Protein AF-A0A815M324-F1 (afdb_monomer)

Structure (mmCIF, N/CA/C/O backbone):
data_AF-A0A815M324-F1
#
_entry.id   AF-A0A815M324-F1
#
loop_
_atom_site.group_PDB
_atom_site.id
_atom_site.type_symbol
_atom_site.label_atom_id
_atom_site.label_alt_id
_atom_site.label_comp_id
_atom_site.label_asym_id
_atom_site.label_entity_id
_atom_site.label_seq_id
_atom_site.pdbx_PDB_ins_code
_atom_site.Cartn_x
_atom_site.Cartn_y
_atom_site.Cartn_z
_atom_site.occupancy
_atom_site.B_iso_or_equiv
_atom_site.auth_seq_id
_atom_site.auth_comp_id
_atom_site.auth_asym_id
_atom_site.auth_atom_id
_atom_site.pdbx_PDB_model_num
ATOM 1 N N . MET A 1 1 ? -18.596 26.157 6.451 1.00 39.41 1 MET A N 1
ATOM 2 C CA . MET A 1 1 ? -17.638 25.104 6.849 1.00 39.41 1 MET A CA 1
ATOM 3 C C . MET A 1 1 ? -16.422 25.265 5.955 1.00 39.41 1 MET A C 1
ATOM 5 O O . MET A 1 1 ? -16.567 25.169 4.745 1.00 39.41 1 MET A O 1
ATOM 9 N N . GLY A 1 2 ? -15.300 25.712 6.522 1.00 35.59 2 GLY A N 1
ATOM 10 C CA . GLY A 1 2 ? -14.127 26.155 5.767 1.00 35.59 2 GLY A CA 1
ATOM 11 C C . GLY A 1 2 ? -13.387 24.979 5.144 1.00 35.59 2 GLY A C 1
ATOM 12 O O . GLY A 1 2 ? -12.750 24.208 5.855 1.00 35.59 2 GLY A O 1
ATOM 13 N N . GLY A 1 3 ? -13.485 24.845 3.823 1.00 50.69 3 GLY A N 1
ATOM 14 C CA . GLY A 1 3 ? -12.649 23.940 3.047 1.00 50.69 3 GLY A CA 1
ATOM 15 C C . GLY A 1 3 ? -11.240 24.505 2.974 1.00 50.69 3 GLY A C 1
ATOM 16 O O . GLY A 1 3 ? -10.938 25.297 2.087 1.00 50.69 3 GLY A O 1
ATOM 17 N N . SER A 1 4 ? -10.380 24.116 3.915 1.00 57.41 4 SER A N 1
ATOM 18 C CA . SER A 1 4 ? -8.945 24.169 3.655 1.00 57.41 4 SER A CA 1
ATOM 19 C C . SER A 1 4 ? -8.702 23.250 2.462 1.00 57.41 4 SER A C 1
ATOM 21 O O . SER A 1 4 ? -9.071 22.075 2.511 1.00 57.41 4 SER A O 1
ATOM 23 N N . SER A 1 5 ? -8.189 23.799 1.364 1.00 61.72 5 SER A N 1
ATOM 24 C CA . SER A 1 5 ? -7.838 23.064 0.152 1.00 61.72 5 SER A CA 1
ATOM 25 C C . SER A 1 5 ? -6.689 22.113 0.472 1.00 61.72 5 SER A C 1
ATOM 27 O O . SER A 1 5 ? -5.520 22.420 0.249 1.00 61.72 5 SER A O 1
ATOM 29 N N . ALA A 1 6 ? -7.035 20.979 1.071 1.00 65.06 6 ALA A N 1
ATOM 30 C CA . ALA A 1 6 ? -6.127 19.901 1.373 1.00 65.06 6 ALA A CA 1
ATOM 31 C C . ALA A 1 6 ? -5.684 19.279 0.039 1.00 65.06 6 ALA A C 1
ATOM 33 O O . ALA A 1 6 ? -6.397 18.468 -0.551 1.00 65.06 6 ALA A O 1
ATOM 34 N N . GLN A 1 7 ? -4.545 19.733 -0.485 1.00 76.94 7 GLN A N 1
ATOM 35 C CA . GLN A 1 7 ? -3.952 19.209 -1.709 1.00 76.94 7 GLN A CA 1
ATOM 36 C C . GLN A 1 7 ? -3.114 17.984 -1.354 1.00 76.94 7 GLN A C 1
ATOM 38 O O . GLN A 1 7 ? -1.982 18.103 -0.882 1.00 76.94 7 GLN A O 1
ATOM 43 N N . TRP A 1 8 ? -3.690 16.798 -1.545 1.00 84.25 8 TRP A N 1
ATOM 44 C CA . TRP A 1 8 ? -2.900 15.575 -1.576 1.00 84.25 8 TRP A CA 1
ATOM 45 C C . TRP A 1 8 ? -2.292 15.432 -2.971 1.00 84.25 8 TRP A C 1
ATOM 47 O O . TRP A 1 8 ? -2.909 15.791 -3.975 1.00 84.25 8 TRP A O 1
ATOM 57 N N . LEU A 1 9 ? -1.066 14.930 -3.026 1.00 85.81 9 LEU A N 1
ATOM 58 C CA . LEU A 1 9 ? -0.363 14.626 -4.262 1.00 85.81 9 LEU A CA 1
ATOM 59 C C . LEU A 1 9 ? 0.141 13.192 -4.161 1.00 85.81 9 LEU A C 1
ATOM 61 O O . LEU A 1 9 ? 0.858 12.855 -3.227 1.00 85.81 9 LEU A O 1
ATOM 65 N N . LEU A 1 10 ? -0.219 12.357 -5.129 1.00 83.75 10 LEU A N 1
ATOM 66 C CA . LEU A 1 10 ? 0.425 11.066 -5.349 1.00 83.75 10 LEU A CA 1
ATOM 67 C C . LEU A 1 10 ? 1.270 11.194 -6.612 1.00 83.75 10 LEU A C 1
ATOM 69 O O . LEU A 1 10 ? 0.775 11.617 -7.655 1.00 83.75 10 LEU A O 1
ATOM 73 N N . ALA A 1 11 ? 2.547 10.848 -6.503 1.00 83.75 11 ALA A N 1
ATOM 74 C CA . ALA A 1 11 ? 3.465 10.778 -7.628 1.00 83.75 11 ALA A CA 1
ATOM 75 C C . ALA A 1 11 ? 4.008 9.352 -7.731 1.00 83.75 11 ALA A C 1
ATOM 77 O O . ALA A 1 11 ? 4.171 8.671 -6.718 1.00 83.75 11 ALA A O 1
ATOM 78 N N . MET A 1 12 ? 4.290 8.907 -8.952 1.00 84.69 12 MET A N 1
ATOM 79 C CA . MET A 1 12 ? 5.003 7.659 -9.199 1.00 84.69 12 MET A CA 1
ATOM 80 C C . MET A 1 12 ? 6.053 7.863 -10.282 1.00 84.69 12 MET A C 1
ATOM 82 O O . MET A 1 12 ? 5.843 8.625 -11.224 1.00 84.69 12 MET A O 1
ATOM 86 N N . TYR A 1 13 ? 7.170 7.156 -10.147 1.00 83.88 13 TYR A N 1
ATOM 87 C CA . TYR A 1 13 ? 8.164 7.027 -11.202 1.00 83.88 13 TYR A CA 1
ATOM 88 C C . TYR A 1 13 ? 8.077 5.606 -11.729 1.00 83.88 13 TYR A C 1
ATOM 90 O O . TYR A 1 13 ? 8.258 4.656 -10.970 1.00 83.88 13 TYR A O 1
ATOM 98 N N . VAL A 1 14 ? 7.777 5.477 -13.017 1.00 83.62 14 VAL A N 1
ATOM 99 C CA . VAL A 1 14 ? 7.664 4.183 -13.687 1.00 83.62 14 VAL A CA 1
ATOM 100 C C . VAL A 1 14 ? 8.854 4.028 -14.616 1.00 83.62 14 VAL A C 1
ATOM 102 O O . VAL A 1 14 ? 9.131 4.908 -15.432 1.00 83.62 14 VAL A O 1
ATOM 105 N N . ASN A 1 15 ? 9.561 2.910 -14.488 1.00 85.06 15 ASN A N 1
ATOM 106 C CA . ASN A 1 15 ? 10.555 2.517 -15.470 1.00 85.06 15 ASN A CA 1
ATOM 107 C C . ASN A 1 15 ? 9.850 1.792 -16.620 1.00 85.06 15 ASN A C 1
ATOM 109 O O . ASN A 1 15 ? 9.267 0.734 -16.410 1.00 85.06 15 ASN A O 1
ATOM 113 N N . LEU A 1 16 ? 9.908 2.365 -17.822 1.00 88.94 16 LEU A N 1
ATOM 114 C CA . LEU A 1 16 ? 9.314 1.779 -19.028 1.00 88.94 16 LEU A CA 1
ATOM 115 C C . LEU A 1 16 ? 10.291 0.876 -19.796 1.00 88.94 16 LEU A C 1
ATOM 117 O O . LEU A 1 16 ? 9.955 0.390 -20.875 1.00 88.94 16 LEU A O 1
ATOM 121 N N . ALA A 1 17 ? 11.507 0.674 -19.279 1.00 91.75 17 ALA A N 1
ATOM 122 C CA . ALA A 1 17 ? 12.438 -0.280 -19.859 1.00 91.75 17 ALA A CA 1
ATOM 123 C C . ALA A 1 17 ? 11.864 -1.706 -19.755 1.00 91.75 17 ALA A C 1
ATOM 125 O O . ALA A 1 17 ? 11.346 -2.068 -18.694 1.00 91.75 17 ALA A O 1
ATOM 126 N N . PRO A 1 18 ? 11.979 -2.523 -20.817 1.00 91.38 18 PRO A N 1
ATOM 127 C CA . PRO A 1 18 ? 11.589 -3.924 -20.762 1.00 91.38 18 PRO A CA 1
ATOM 128 C C . PRO A 1 18 ? 12.327 -4.674 -19.651 1.00 91.38 18 PRO A C 1
ATOM 130 O O . PRO A 1 18 ? 13.516 -4.436 -19.411 1.00 91.38 18 PRO A O 1
ATOM 133 N N . ARG A 1 19 ? 11.629 -5.597 -18.989 1.00 87.31 19 ARG A N 1
ATOM 134 C CA . ARG A 1 19 ? 12.219 -6.467 -17.972 1.00 87.31 19 ARG A CA 1
ATOM 135 C C . ARG A 1 19 ? 13.202 -7.441 -18.623 1.00 87.31 19 ARG A C 1
ATOM 137 O O . ARG A 1 19 ? 13.029 -7.861 -19.767 1.00 87.31 19 ARG A O 1
ATOM 144 N N . ALA A 1 20 ? 14.243 -7.809 -17.882 1.00 89.06 20 ALA A N 1
ATOM 145 C CA . ALA A 1 20 ? 15.311 -8.671 -18.389 1.00 89.06 20 ALA A CA 1
ATOM 146 C C . ALA A 1 20 ? 14.893 -10.145 -18.553 1.00 89.06 20 ALA A C 1
ATOM 148 O O . ALA A 1 20 ? 15.548 -10.889 -19.277 1.00 89.06 20 ALA A O 1
ATOM 149 N N . ASP A 1 21 ? 13.838 -10.573 -17.864 1.00 88.94 21 ASP A N 1
ATOM 150 C CA . ASP A 1 21 ? 13.350 -11.950 -17.827 1.00 88.94 21 ASP A CA 1
ATOM 151 C C . ASP A 1 21 ? 12.380 -12.278 -18.973 1.00 88.94 21 ASP A C 1
ATOM 153 O O . ASP A 1 21 ? 12.465 -13.365 -19.543 1.00 88.94 21 ASP A O 1
ATOM 157 N N . ASN A 1 22 ? 11.488 -11.352 -19.343 1.00 88.81 22 ASN A N 1
ATOM 158 C CA . ASN A 1 22 ? 10.435 -11.599 -20.334 1.00 88.81 22 ASN A CA 1
ATOM 159 C C . ASN A 1 22 ? 10.379 -10.585 -21.497 1.00 88.81 22 ASN A C 1
ATOM 161 O O . ASN A 1 22 ? 9.593 -10.780 -22.424 1.00 88.81 22 ASN A O 1
ATOM 165 N N . ASN A 1 23 ? 11.225 -9.545 -21.499 1.00 90.06 23 ASN A N 1
ATOM 166 C CA . ASN A 1 23 ? 11.231 -8.448 -22.483 1.00 90.06 23 ASN A CA 1
ATOM 167 C C . ASN A 1 23 ? 9.895 -7.686 -22.615 1.00 90.06 23 ASN A C 1
ATOM 169 O O . ASN A 1 23 ? 9.666 -7.007 -23.619 1.00 90.06 23 ASN A O 1
ATOM 173 N N . LEU A 1 24 ? 9.021 -7.765 -21.613 1.00 90.12 24 LEU A N 1
ATOM 174 C CA . LEU A 1 24 ? 7.784 -6.992 -21.533 1.00 90.12 24 LEU A CA 1
ATOM 175 C C . LEU A 1 24 ? 7.968 -5.795 -20.595 1.00 90.12 24 LEU A C 1
ATOM 177 O O . LEU A 1 24 ? 8.900 -5.742 -19.794 1.00 90.12 24 LEU A O 1
ATOM 181 N N . VAL A 1 25 ? 7.089 -4.801 -20.719 1.00 89.88 25 VAL A N 1
ATOM 182 C CA . VAL A 1 25 ? 7.014 -3.686 -19.763 1.00 89.88 25 VAL A CA 1
ATOM 183 C C . VAL A 1 25 ? 6.350 -4.188 -18.480 1.00 89.88 25 VAL A C 1
ATOM 185 O O . VAL A 1 25 ? 5.420 -4.985 -18.553 1.00 89.88 25 VAL A O 1
ATOM 188 N N . ASN A 1 26 ? 6.810 -3.704 -17.325 1.00 89.81 26 ASN A N 1
ATOM 189 C CA . ASN A 1 26 ? 6.212 -4.047 -16.036 1.00 89.81 26 ASN A CA 1
ATOM 190 C C . ASN A 1 26 ? 4.787 -3.496 -15.916 1.00 89.81 26 ASN A C 1
ATOM 192 O O . ASN A 1 26 ? 4.529 -2.326 -16.218 1.00 89.81 26 ASN A O 1
ATOM 196 N N . HIS A 1 27 ? 3.886 -4.311 -15.401 1.00 89.38 27 HIS A N 1
ATOM 197 C CA . HIS A 1 27 ? 2.546 -3.928 -15.014 1.00 89.38 27 HIS A CA 1
ATOM 198 C C . HIS A 1 27 ? 2.574 -3.327 -13.608 1.00 89.38 27 HIS A C 1
ATOM 200 O O . HIS A 1 27 ? 3.523 -3.474 -12.836 1.00 89.38 27 HIS A O 1
ATOM 206 N N . SER A 1 28 ? 1.552 -2.528 -13.313 1.00 89.94 28 SER A N 1
ATOM 207 C CA . SER A 1 28 ? 1.379 -1.963 -11.978 1.00 89.94 28 SER A CA 1
ATOM 208 C C . SER A 1 28 ? 0.628 -2.953 -11.094 1.00 89.94 28 SER A C 1
ATOM 210 O O . SER A 1 28 ? -0.299 -3.606 -11.580 1.00 89.94 28 SER A O 1
ATOM 212 N N . PRO A 1 29 ? 0.942 -3.003 -9.793 1.00 91.75 29 PRO A N 1
ATOM 213 C CA . PRO A 1 29 ? 0.225 -3.864 -8.878 1.00 91.75 29 PRO A CA 1
ATOM 214 C C . PRO A 1 29 ? -1.211 -3.375 -8.681 1.00 91.75 29 PRO A C 1
ATOM 216 O O . PRO A 1 29 ? -1.506 -2.177 -8.737 1.00 91.75 29 PRO A O 1
ATOM 219 N N . THR A 1 30 ? -2.108 -4.308 -8.392 1.00 93.19 30 THR A N 1
ATOM 220 C CA . THR A 1 30 ? -3.522 -4.046 -8.115 1.00 93.19 30 THR A CA 1
ATOM 221 C C . THR A 1 30 ? -3.845 -4.351 -6.657 1.00 93.19 30 THR A C 1
ATOM 223 O O . THR A 1 30 ? -3.224 -5.208 -6.033 1.00 93.19 30 THR A O 1
ATOM 226 N N . SER A 1 31 ? -4.817 -3.639 -6.085 1.00 92.12 31 SER A N 1
ATOM 227 C CA . SER A 1 31 ? -5.336 -3.914 -4.743 1.00 92.12 31 SER A CA 1
ATOM 228 C C . SER A 1 31 ? -6.841 -3.686 -4.696 1.00 92.12 31 SER A C 1
ATOM 230 O O . SER A 1 31 ? -7.365 -2.819 -5.396 1.00 92.12 31 SER A O 1
ATOM 232 N N . SER A 1 32 ? -7.540 -4.463 -3.868 1.00 90.62 32 SER A N 1
ATOM 233 C CA . SER A 1 32 ? -8.998 -4.403 -3.746 1.00 90.62 32 SER A CA 1
ATOM 234 C C . SER A 1 32 ? -9.440 -4.408 -2.283 1.00 90.62 32 SER A C 1
ATOM 236 O O . SER A 1 32 ? -9.396 -5.435 -1.618 1.00 90.62 32 SER A O 1
ATOM 238 N N . LEU A 1 33 ? -9.920 -3.282 -1.764 1.00 90.06 33 LEU A N 1
ATOM 239 C CA . LEU A 1 33 ? -10.430 -3.196 -0.394 1.00 90.06 33 LEU A CA 1
ATOM 240 C C . LEU A 1 33 ? -11.789 -2.495 -0.379 1.00 90.06 33 LEU A C 1
ATOM 242 O O . LEU A 1 33 ? -12.049 -1.607 -1.192 1.00 90.06 33 LEU A O 1
ATOM 246 N N . SER A 1 34 ? -12.651 -2.873 0.564 1.00 88.81 34 SER A N 1
ATOM 247 C CA . SER A 1 34 ? -13.887 -2.140 0.842 1.00 88.81 34 SER A CA 1
ATOM 248 C C . SER A 1 34 ? -13.582 -0.693 1.232 1.00 88.81 34 SER A C 1
ATOM 250 O O . SER A 1 34 ? -12.729 -0.443 2.080 1.00 88.81 34 SER A O 1
ATOM 252 N N . LEU A 1 35 ? -14.328 0.259 0.661 1.00 83.62 35 LEU A N 1
ATOM 253 C CA . LEU A 1 35 ? -14.183 1.692 0.961 1.00 83.62 35 LEU A CA 1
ATOM 254 C C . LEU A 1 35 ? -14.496 2.034 2.424 1.00 83.62 35 LEU A C 1
ATOM 256 O O . LEU A 1 35 ? -13.979 3.010 2.959 1.00 83.62 35 LEU A O 1
ATOM 260 N N . VAL A 1 36 ? -15.368 1.246 3.056 1.00 88.06 36 VAL A N 1
ATOM 261 C CA . VAL A 1 36 ? -15.788 1.415 4.447 1.00 88.06 36 VAL A CA 1
ATOM 262 C C . VAL A 1 36 ? -15.667 0.075 5.155 1.00 88.06 36 VAL A C 1
ATOM 264 O O . VAL A 1 36 ? -16.140 -0.945 4.651 1.00 88.06 36 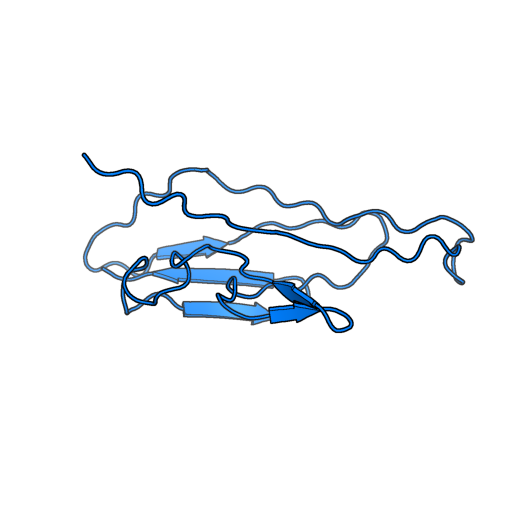VAL A O 1
ATOM 267 N N . ILE A 1 37 ? -15.042 0.089 6.330 1.00 87.69 37 ILE A N 1
ATOM 268 C CA . ILE A 1 37 ? -14.862 -1.082 7.186 1.00 87.69 37 ILE A CA 1
ATOM 269 C C . ILE A 1 37 ? -15.396 -0.735 8.571 1.00 87.69 37 ILE A C 1
ATOM 271 O O . ILE A 1 37 ? -14.985 0.256 9.173 1.00 87.69 37 ILE A O 1
ATOM 275 N N . TYR A 1 38 ? -16.319 -1.552 9.071 1.00 89.38 38 TYR A N 1
ATOM 276 C CA . TYR A 1 38 ? -16.873 -1.406 10.412 1.00 89.38 38 TYR A CA 1
ATOM 277 C C . TYR A 1 38 ? -16.028 -2.207 11.398 1.00 89.38 38 TYR A C 1
ATOM 279 O O . TYR A 1 38 ? -15.867 -3.416 11.237 1.00 89.38 38 TYR A O 1
ATOM 287 N N . VAL A 1 39 ? -15.501 -1.531 12.417 1.00 89.81 39 VAL A N 1
ATOM 288 C CA . VAL A 1 39 ? -14.680 -2.147 13.463 1.00 89.81 39 VAL A CA 1
ATOM 289 C C . VAL A 1 39 ? -15.512 -2.250 14.747 1.00 89.81 39 VAL A C 1
ATOM 291 O O . VAL A 1 39 ? -15.944 -1.216 15.261 1.00 89.81 39 VAL A O 1
ATOM 294 N N . PRO A 1 40 ? -15.789 -3.460 15.262 1.00 90.38 40 PRO A N 1
ATOM 295 C CA . PRO A 1 40 ? -16.434 -3.632 16.560 1.00 90.38 40 PRO A CA 1
ATOM 296 C C . PRO A 1 40 ? -15.550 -3.140 17.718 1.00 90.38 40 PRO A C 1
ATOM 298 O O . PRO A 1 40 ? -14.330 -3.292 17.701 1.00 90.38 40 PRO A O 1
ATOM 301 N N . ILE A 1 41 ? -16.186 -2.570 18.745 1.00 89.44 41 ILE A N 1
ATOM 302 C CA . ILE A 1 41 ? -15.514 -2.105 19.970 1.00 89.44 41 ILE A CA 1
ATOM 303 C C . ILE A 1 41 ? -15.003 -3.305 20.777 1.00 89.44 41 ILE A C 1
ATOM 305 O O . ILE A 1 41 ? -15.687 -4.326 20.856 1.00 89.44 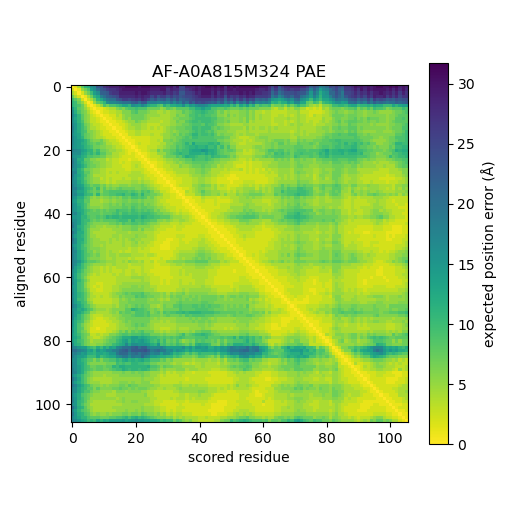41 ILE A O 1
ATOM 309 N N . ALA A 1 42 ? -13.825 -3.163 21.394 1.00 86.56 42 ALA A N 1
ATOM 310 C CA . ALA A 1 42 ? -13.162 -4.166 22.229 1.00 86.56 42 ALA A CA 1
ATOM 311 C C . ALA A 1 42 ? -12.822 -5.489 21.513 1.00 86.56 42 ALA A C 1
ATOM 313 O O . ALA A 1 42 ? -12.628 -6.521 22.159 1.00 86.56 42 ALA A O 1
ATOM 314 N N . VAL A 1 43 ? -12.734 -5.470 20.179 1.00 90.44 43 VAL A N 1
ATOM 315 C CA . VAL A 1 43 ? -12.374 -6.630 19.358 1.00 90.44 43 VAL A CA 1
ATOM 316 C C . VAL A 1 43 ? -11.242 -6.261 18.408 1.00 90.44 43 VAL A C 1
ATOM 318 O O . VAL A 1 43 ? -11.350 -5.326 17.614 1.00 90.44 43 VAL A O 1
ATOM 321 N N . ASN A 1 44 ? -10.175 -7.061 18.437 1.00 90.94 44 ASN A N 1
ATOM 322 C CA . ASN A 1 44 ? -9.093 -6.954 17.467 1.00 90.94 44 ASN A CA 1
ATOM 323 C C . ASN A 1 44 ? -9.608 -7.353 16.084 1.00 90.94 44 ASN A C 1
ATOM 325 O O . ASN A 1 44 ? -9.880 -8.524 15.818 1.00 90.94 44 ASN A O 1
ATOM 329 N N . THR A 1 45 ? -9.719 -6.371 15.199 1.00 93.25 45 THR A N 1
ATOM 330 C CA . THR A 1 45 ? -10.172 -6.567 13.826 1.00 93.25 45 THR A CA 1
ATOM 331 C C . THR A 1 45 ? -8.965 -6.615 12.909 1.00 93.25 45 THR A C 1
ATOM 333 O O . THR A 1 45 ? -8.211 -5.648 12.815 1.00 93.25 45 THR A O 1
ATOM 336 N N . SER A 1 46 ? -8.786 -7.756 12.245 1.00 94.00 46 SER A N 1
ATOM 337 C CA . SER A 1 46 ? -7.761 -7.952 11.224 1.00 94.00 46 SER A CA 1
ATOM 338 C C . SER A 1 46 ? -8.349 -7.665 9.848 1.00 94.00 46 SER A C 1
ATOM 340 O O . SER A 1 46 ? -9.358 -8.252 9.457 1.00 94.00 46 SER A O 1
ATOM 342 N N . ILE A 1 47 ? -7.721 -6.750 9.121 1.00 93.12 47 ILE A N 1
ATOM 343 C CA . ILE A 1 47 ? -8.117 -6.307 7.791 1.00 93.12 47 ILE A CA 1
ATOM 344 C C . ILE A 1 47 ? -6.958 -6.632 6.857 1.00 93.12 47 ILE A C 1
ATOM 346 O O . ILE A 1 47 ? -5.927 -5.960 6.872 1.00 93.12 47 ILE A O 1
ATOM 350 N N . SER A 1 48 ? -7.124 -7.664 6.037 1.00 93.62 48 SER A N 1
ATOM 351 C CA . SER A 1 48 ? -6.161 -7.963 4.982 1.00 93.62 48 SER A CA 1
ATOM 352 C C . SER A 1 48 ? -6.410 -7.046 3.788 1.00 93.62 48 SER A C 1
ATOM 354 O O . SER A 1 48 ? -7.546 -6.903 3.337 1.00 93.62 48 SER A O 1
ATOM 356 N N . VAL A 1 49 ? -5.347 -6.422 3.289 1.00 93.38 49 VAL A N 1
ATOM 357 C CA . VAL A 1 49 ? -5.336 -5.674 2.034 1.00 93.38 49 VAL A CA 1
ATOM 358 C C . VAL A 1 49 ? -4.879 -6.644 0.950 1.00 93.38 49 VAL A C 1
ATOM 360 O O . VAL A 1 49 ? -3.680 -6.917 0.855 1.00 93.38 49 VAL A O 1
ATOM 363 N N . PRO A 1 50 ? -5.796 -7.208 0.147 1.00 93.69 50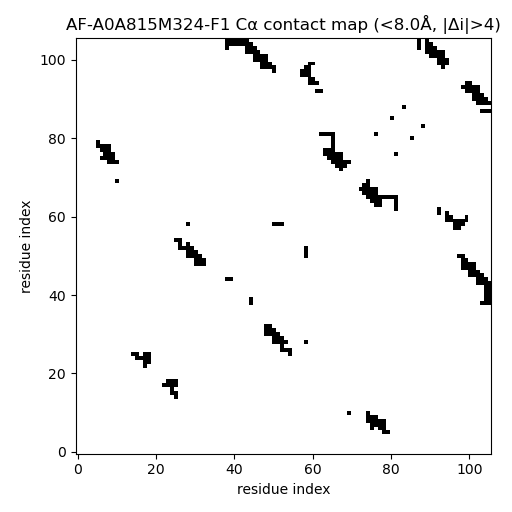 PRO A N 1
ATOM 364 C CA . PRO A 1 50 ? -5.397 -8.081 -0.938 1.00 93.69 50 PRO A CA 1
ATOM 365 C C . PRO A 1 50 ? -4.707 -7.242 -2.009 1.00 93.69 50 PRO A C 1
ATOM 367 O O . PRO A 1 50 ? -5.142 -6.135 -2.353 1.00 93.69 50 PRO A O 1
ATOM 370 N N . MET A 1 51 ? -3.607 -7.779 -2.514 1.00 93.88 51 MET A N 1
ATOM 371 C CA . MET A 1 51 ? -2.816 -7.173 -3.568 1.00 93.88 51 MET A CA 1
ATOM 372 C C . MET A 1 51 ? -2.406 -8.271 -4.543 1.00 93.88 51 MET A C 1
ATOM 374 O O . MET A 1 51 ? -2.200 -9.415 -4.136 1.00 93.88 51 MET A O 1
ATOM 378 N N . SER A 1 52 ? -2.304 -7.931 -5.819 1.00 93.88 52 SER A N 1
ATOM 379 C CA . SER A 1 52 ? -1.914 -8.863 -6.868 1.00 93.88 52 SER A CA 1
ATOM 380 C C . SER A 1 52 ? -1.057 -8.155 -7.903 1.00 93.88 52 SER A C 1
ATOM 382 O O . SER A 1 52 ? -1.255 -6.971 -8.179 1.00 93.88 52 SER A O 1
ATOM 384 N N . ASP A 1 53 ? -0.104 -8.893 -8.452 1.00 92.31 53 ASP A N 1
ATOM 385 C CA . ASP A 1 53 ? 0.800 -8.454 -9.498 1.00 92.31 53 ASP A CA 1
ATOM 386 C C . ASP A 1 53 ? 0.899 -9.558 -10.545 1.00 92.31 53 ASP A C 1
ATOM 388 O O . ASP A 1 53 ? 1.118 -10.722 -10.201 1.00 92.31 53 ASP A O 1
ATOM 392 N N . GLU A 1 54 ? 0.685 -9.207 -11.809 1.00 90.56 54 GLU A N 1
ATOM 393 C CA . GLU A 1 54 ? 0.686 -10.177 -12.911 1.00 90.56 54 GLU A CA 1
ATOM 394 C C . GLU A 1 54 ? 2.110 -10.553 -13.352 1.00 90.56 54 GLU A C 1
ATOM 396 O O . GLU A 1 54 ? 2.309 -11.574 -14.009 1.00 90.56 54 GLU 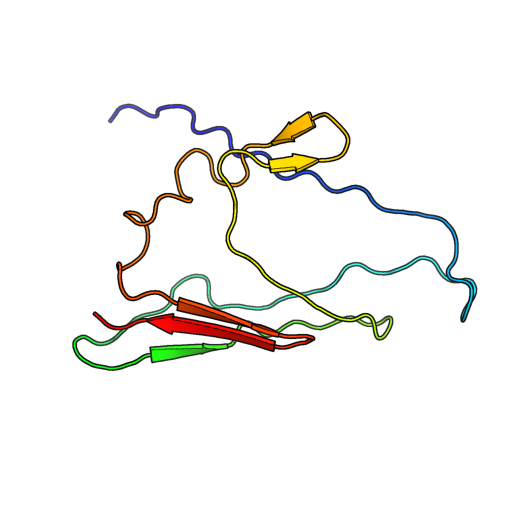A O 1
ATOM 401 N N . ASP A 1 55 ? 3.105 -9.764 -12.947 1.00 89.88 55 ASP A N 1
ATOM 402 C CA . ASP A 1 55 ? 4.516 -9.905 -13.295 1.00 89.88 55 ASP A CA 1
ATOM 403 C C . ASP A 1 55 ? 5.318 -10.751 -12.294 1.00 89.88 55 ASP A C 1
ATOM 405 O O . ASP A 1 55 ? 6.489 -11.066 -12.545 1.00 89.88 55 ASP A O 1
ATOM 409 N N . GLY A 1 56 ? 4.685 -11.152 -11.186 1.00 87.69 56 GLY A N 1
ATOM 410 C CA . GLY A 1 56 ? 5.303 -11.926 -10.111 1.00 87.69 56 GLY A CA 1
ATOM 411 C C . GLY A 1 56 ? 6.209 -11.095 -9.201 1.00 87.69 56 GLY A C 1
ATOM 412 O O . GLY A 1 56 ? 7.058 -11.664 -8.508 1.00 87.69 56 GLY A O 1
ATOM 413 N N . ASP A 1 57 ? 6.054 -9.771 -9.201 1.00 90.38 57 ASP A N 1
ATOM 414 C CA . ASP A 1 57 ? 6.846 -8.878 -8.367 1.00 90.38 57 ASP A CA 1
ATOM 415 C C . ASP A 1 57 ? 6.475 -8.992 -6.879 1.00 90.38 57 ASP A C 1
ATOM 417 O O . ASP A 1 57 ? 5.378 -9.396 -6.484 1.00 90.38 57 ASP A O 1
ATOM 421 N N . ILE A 1 58 ? 7.416 -8.599 -6.017 1.00 93.38 58 ILE A N 1
ATOM 422 C CA . ILE A 1 58 ? 7.185 -8.530 -4.574 1.00 93.38 58 ILE A CA 1
ATOM 423 C C . ILE A 1 58 ? 6.380 -7.275 -4.239 1.00 93.38 58 ILE A C 1
ATOM 425 O O . ILE A 1 58 ? 6.835 -6.145 -4.433 1.00 93.38 58 ILE A O 1
ATOM 429 N N . LEU A 1 59 ? 5.220 -7.477 -3.623 1.00 94.25 59 LEU A N 1
ATOM 430 C CA . LEU A 1 59 ? 4.327 -6.415 -3.181 1.00 94.25 59 LEU A CA 1
ATOM 431 C C . LEU A 1 59 ? 4.637 -5.976 -1.757 1.00 94.25 59 LEU A C 1
ATOM 433 O O . LEU A 1 59 ? 4.864 -6.792 -0.863 1.00 94.25 59 LEU A O 1
ATOM 437 N N . ARG A 1 60 ? 4.617 -4.660 -1.535 1.00 94.38 60 ARG A N 1
ATOM 438 C CA . ARG A 1 60 ? 4.859 -4.032 -0.232 1.00 94.38 60 ARG A CA 1
ATOM 439 C C . ARG A 1 60 ? 3.873 -2.902 0.002 1.00 94.38 60 ARG A C 1
ATOM 441 O O . ARG A 1 60 ? 3.488 -2.198 -0.926 1.00 94.38 60 ARG A O 1
ATOM 448 N N . CYS A 1 61 ? 3.548 -2.667 1.265 1.00 92.44 61 CYS A N 1
ATOM 449 C CA . CYS A 1 61 ? 2.710 -1.553 1.692 1.00 92.44 61 CYS A CA 1
ATOM 450 C C . CYS A 1 61 ? 3.376 -0.733 2.791 1.00 92.44 61 CYS A C 1
ATOM 452 O O . CYS A 1 61 ? 4.288 -1.172 3.491 1.00 92.44 61 CYS A O 1
ATOM 454 N N . ARG A 1 62 ? 2.869 0.486 2.945 1.00 92.00 62 ARG A N 1
ATOM 455 C CA . ARG A 1 62 ? 3.187 1.412 4.028 1.00 92.00 62 ARG A CA 1
ATOM 456 C C . ARG A 1 62 ? 2.030 2.385 4.202 1.00 92.00 62 ARG A C 1
ATOM 458 O O . ARG A 1 62 ? 1.236 2.571 3.283 1.00 92.00 62 ARG A O 1
ATOM 465 N N . PHE A 1 63 ? 1.992 3.072 5.336 1.00 88.69 63 PHE A N 1
ATOM 466 C CA . PHE A 1 63 ? 1.143 4.249 5.463 1.00 88.69 63 PHE A CA 1
ATOM 467 C C . PHE A 1 63 ? 1.616 5.378 4.535 1.00 88.69 63 PHE A C 1
ATOM 469 O O . PHE A 1 63 ? 2.810 5.511 4.223 1.00 88.69 63 PHE A O 1
ATOM 476 N N . ALA A 1 64 ? 0.655 6.197 4.108 1.00 88.38 64 ALA A N 1
ATOM 477 C CA . ALA A 1 64 ? 0.934 7.458 3.439 1.00 88.38 64 ALA A CA 1
ATOM 478 C C . ALA A 1 64 ? 1.777 8.365 4.353 1.00 88.38 64 ALA A C 1
ATOM 480 O O . ALA A 1 64 ? 1.708 8.272 5.582 1.00 88.38 64 ALA A O 1
ATOM 481 N N . GLN A 1 65 ? 2.575 9.248 3.757 1.00 87.88 65 GLN A N 1
ATOM 482 C CA . GLN A 1 65 ? 3.416 10.206 4.471 1.00 87.88 65 GLN A CA 1
ATOM 483 C C . GLN A 1 65 ? 3.061 11.642 4.067 1.00 87.88 65 GLN A C 1
ATOM 485 O O . GLN A 1 65 ? 2.870 11.956 2.894 1.00 87.88 65 GLN A O 1
ATOM 490 N N . SER A 1 66 ? 3.006 12.542 5.050 1.00 87.25 66 SER A N 1
ATOM 491 C CA . SER A 1 66 ? 2.742 13.971 4.824 1.00 87.25 66 SER A CA 1
ATOM 492 C C . SER A 1 66 ? 3.922 14.707 4.182 1.00 87.25 66 SER A C 1
ATOM 494 O O . SER A 1 66 ? 3.760 15.810 3.668 1.00 87.25 66 SER A O 1
ATOM 496 N N . SER A 1 67 ? 5.106 14.095 4.213 1.00 88.75 67 SER A N 1
ATOM 497 C CA . SER A 1 67 ? 6.321 14.580 3.568 1.00 88.75 67 SER A CA 1
ATOM 498 C C . SER A 1 67 ? 7.162 13.388 3.115 1.00 88.75 67 SER A C 1
ATOM 500 O O . SER A 1 67 ? 7.898 12.787 3.902 1.00 88.75 67 SER A O 1
ATOM 502 N N . LYS A 1 68 ? 7.017 13.011 1.843 1.00 89.81 68 LYS A N 1
ATOM 503 C CA . LYS A 1 68 ? 7.826 11.982 1.186 1.00 89.81 68 LYS A CA 1
ATOM 504 C C . LYS A 1 68 ? 8.771 12.633 0.188 1.00 89.81 68 LYS A C 1
ATOM 506 O O . LYS A 1 68 ? 8.318 13.324 -0.716 1.00 89.81 68 LYS A O 1
ATOM 511 N N . ASN A 1 69 ? 10.073 12.372 0.297 1.00 89.69 69 ASN A N 1
ATOM 512 C CA . ASN A 1 69 ? 10.995 12.690 -0.792 1.00 89.69 69 ASN A CA 1
ATOM 513 C C . ASN A 1 69 ? 10.869 11.626 -1.890 1.00 89.69 69 ASN A C 1
ATOM 515 O O . ASN A 1 69 ? 11.082 10.439 -1.626 1.00 89.69 69 ASN A O 1
ATOM 519 N N . MET A 1 70 ? 10.524 12.054 -3.101 1.00 87.88 70 MET A N 1
ATOM 520 C CA . MET A 1 70 ? 10.434 11.206 -4.280 1.00 87.88 70 MET A CA 1
ATOM 521 C C . MET A 1 70 ? 11.245 11.820 -5.422 1.00 87.88 70 MET A C 1
ATOM 523 O O . MET A 1 70 ? 10.800 12.750 -6.0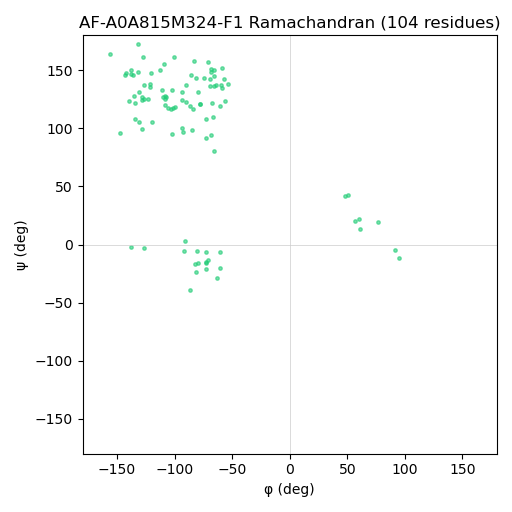95 1.00 87.88 70 MET A O 1
ATOM 527 N N . SER A 1 71 ? 12.462 11.304 -5.619 1.00 85.50 71 SER A N 1
ATOM 528 C CA . SER A 1 71 ? 13.409 11.774 -6.641 1.00 85.50 71 SER A CA 1
ATOM 529 C C . SER A 1 71 ? 13.632 13.297 -6.616 1.00 85.50 71 SER A C 1
ATOM 531 O O . SER A 1 71 ? 13.650 13.952 -7.656 1.00 85.50 71 SER A O 1
ATOM 533 N N . GLY A 1 72 ? 13.776 13.874 -5.417 1.00 86.06 72 GLY A N 1
ATOM 534 C CA . GLY A 1 72 ? 14.043 15.306 -5.235 1.00 86.06 72 GLY A CA 1
ATOM 535 C C . GLY A 1 72 ? 12.802 16.192 -5.086 1.00 86.06 72 GLY A C 1
ATOM 536 O O . GLY A 1 72 ? 12.948 17.371 -4.777 1.00 86.06 72 GLY A O 1
ATOM 537 N N . ILE A 1 73 ? 11.594 15.640 -5.227 1.00 87.56 73 ILE A N 1
ATOM 538 C CA . ILE A 1 73 ? 10.333 16.355 -4.982 1.00 87.56 73 ILE A CA 1
ATOM 539 C C . ILE A 1 73 ? 9.777 15.940 -3.618 1.00 87.56 73 ILE A C 1
ATOM 541 O O . ILE A 1 73 ? 9.729 14.751 -3.304 1.00 87.56 73 ILE A O 1
ATOM 545 N N . ILE A 1 74 ? 9.352 16.907 -2.799 1.00 89.19 74 ILE A N 1
ATOM 546 C CA . I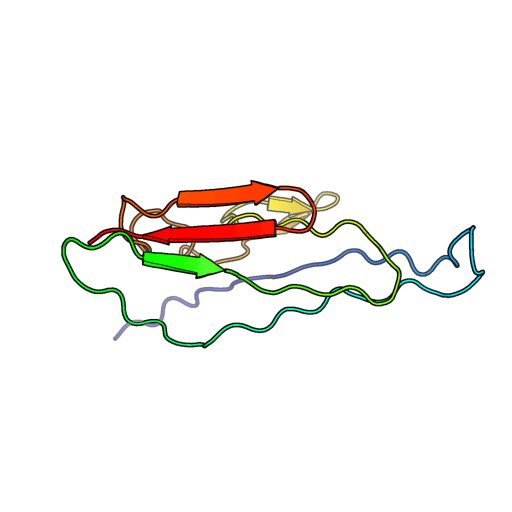LE A 1 74 ? 8.619 16.629 -1.557 1.00 89.19 74 ILE A CA 1
ATOM 547 C C . ILE A 1 74 ? 7.133 16.518 -1.887 1.00 89.19 74 ILE A C 1
ATOM 549 O O . ILE A 1 74 ? 6.517 17.469 -2.363 1.00 89.19 74 ILE A O 1
ATOM 553 N N . VAL A 1 75 ? 6.571 15.345 -1.619 1.00 90.06 75 VAL A N 1
ATOM 554 C CA . VAL A 1 75 ? 5.186 14.984 -1.906 1.00 90.06 75 VAL A CA 1
ATOM 555 C C . VAL A 1 75 ? 4.419 14.837 -0.594 1.00 90.06 75 VAL A C 1
ATOM 557 O O . VAL A 1 75 ? 4.891 14.193 0.345 1.00 90.06 75 VAL A O 1
ATOM 560 N N . ASN A 1 76 ? 3.229 15.433 -0.533 1.00 90.00 76 ASN A N 1
ATOM 561 C CA . ASN A 1 76 ? 2.299 15.284 0.581 1.00 90.00 76 ASN A CA 1
ATOM 562 C C . ASN A 1 76 ? 1.181 14.313 0.181 1.00 90.00 76 ASN A C 1
ATOM 564 O O . ASN A 1 76 ? 0.200 14.714 -0.443 1.00 90.00 76 ASN A O 1
ATOM 568 N N . GLU A 1 77 ? 1.327 13.036 0.536 1.00 88.81 77 GLU A N 1
ATOM 569 C CA . GLU A 1 77 ? 0.477 11.948 0.019 1.00 88.81 77 GLU A CA 1
ATOM 570 C C . GLU A 1 77 ? -0.945 11.948 0.591 1.00 88.81 77 GLU A C 1
ATOM 572 O O . GLU A 1 77 ? -1.832 11.287 0.065 1.00 88.81 77 GLU A O 1
ATOM 577 N N . CYS A 1 78 ? -1.176 12.678 1.679 1.00 87.12 78 CYS A N 1
ATOM 578 C CA . CYS A 1 78 ? -2.414 12.595 2.457 1.00 87.12 78 CYS A CA 1
ATOM 579 C C . CYS A 1 78 ? -2.961 13.947 2.903 1.00 87.12 78 CYS A C 1
ATOM 581 O O . CYS A 1 78 ? -3.973 13.995 3.596 1.00 87.12 78 CYS A O 1
ATOM 583 N N . SER A 1 79 ? -2.267 15.042 2.594 1.00 84.50 79 SER A N 1
ATOM 584 C CA . SER A 1 79 ? -2.663 16.401 2.956 1.00 84.50 79 SER A CA 1
ATOM 585 C C . SER A 1 79 ? -3.086 16.593 4.422 1.00 84.50 79 SER A C 1
ATOM 587 O O . SER A 1 79 ? -4.064 17.280 4.715 1.00 84.50 79 SER A O 1
ATOM 589 N N . GLY A 1 80 ? -2.350 15.978 5.353 1.00 76.69 80 GLY A N 1
ATOM 590 C CA . GLY A 1 80 ? -2.647 16.013 6.794 1.00 76.69 80 GLY A CA 1
ATOM 591 C C . GLY A 1 80 ?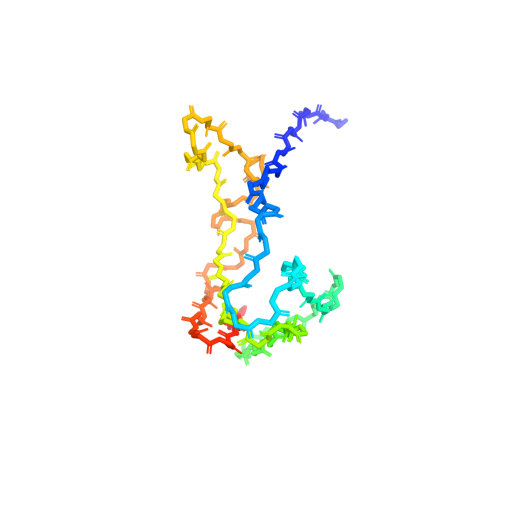 -3.464 14.822 7.314 1.00 76.69 80 GLY A C 1
ATOM 592 O O . GLY A 1 80 ? -3.502 14.598 8.520 1.00 76.69 80 GLY A O 1
ATOM 593 N N . GLY A 1 81 ? -4.026 13.995 6.427 1.00 78.56 81 GLY A N 1
ATOM 594 C CA . GLY A 1 81 ? -4.732 12.756 6.775 1.00 78.56 81 GLY A CA 1
ATOM 595 C C . GLY A 1 81 ? -3.832 11.616 7.270 1.00 78.56 81 GLY A C 1
ATOM 596 O O . GLY A 1 81 ? -4.331 10.659 7.843 1.00 78.56 81 GLY A O 1
ATOM 597 N N . CYS A 1 82 ? -2.508 11.717 7.107 1.00 77.50 82 CYS A N 1
ATOM 598 C CA . CYS A 1 82 ? -1.548 10.744 7.652 1.00 77.50 82 CYS A CA 1
ATOM 599 C C . CYS A 1 82 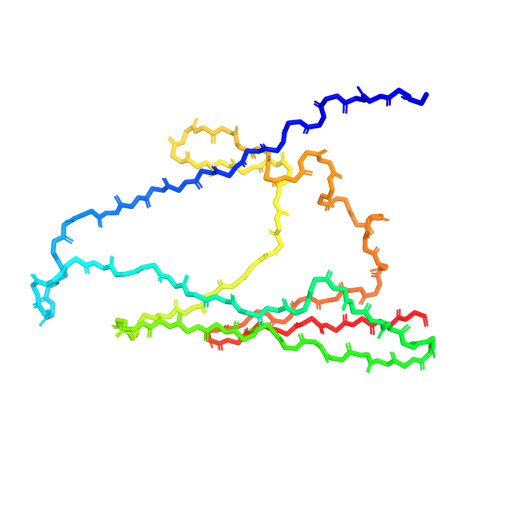? -1.385 10.844 9.172 1.00 77.50 82 CYS A C 1
ATOM 601 O O . CYS A 1 82 ? -0.615 10.079 9.751 1.00 77.50 82 CYS A O 1
ATOM 603 N N . SER A 1 83 ? -2.001 11.842 9.810 1.00 66.31 83 SER A N 1
ATOM 604 C CA . SER A 1 83 ? -1.884 12.012 11.251 1.00 66.31 83 SER A CA 1
ATOM 605 C C . SER A 1 83 ? -2.412 10.768 11.965 1.00 66.31 83 SER A C 1
ATOM 607 O O . SER A 1 83 ? -3.486 10.271 11.632 1.00 66.31 83 SER A O 1
ATOM 609 N N . SER A 1 84 ? -1.706 10.303 12.997 1.00 60.78 84 SER A N 1
ATOM 610 C CA . SER A 1 84 ? -2.156 9.210 13.873 1.00 60.78 84 SER A CA 1
ATOM 611 C C . SER A 1 84 ? -3.464 9.519 14.612 1.00 60.78 84 SER A C 1
ATOM 613 O O . SER A 1 84 ? -4.007 8.642 15.268 1.00 60.78 84 SER A O 1
ATOM 615 N N . THR A 1 85 ? -3.983 10.747 14.504 1.00 61.34 85 THR A N 1
ATOM 616 C CA . THR A 1 85 ? -5.332 11.131 14.944 1.00 61.34 85 THR A CA 1
ATOM 617 C C . THR A 1 85 ? -6.445 10.796 13.949 1.00 61.34 85 THR A C 1
ATOM 619 O O . THR A 1 85 ? -7.605 10.817 14.346 1.00 61.34 85 THR A O 1
ATOM 622 N N . ALA A 1 86 ? -6.140 10.514 12.678 1.00 69.69 86 ALA A N 1
ATOM 623 C CA . ALA A 1 86 ? -7.147 10.129 11.682 1.00 69.69 86 ALA A CA 1
ATOM 624 C C . ALA A 1 86 ? -7.531 8.643 11.775 1.00 69.69 86 ALA A C 1
ATOM 626 O O . ALA A 1 86 ? -8.619 8.254 11.354 1.00 69.69 86 ALA A O 1
ATOM 627 N N . LEU A 1 87 ? -6.641 7.822 12.334 1.00 80.31 87 LEU A N 1
ATOM 628 C CA . LEU A 1 87 ? -6.870 6.413 12.626 1.00 80.31 87 LEU A CA 1
ATOM 629 C C . LEU A 1 87 ? -6.973 6.212 14.143 1.00 80.31 87 LEU A C 1
ATOM 631 O O . LEU A 1 87 ? -6.407 6.996 14.905 1.00 80.31 87 LEU A O 1
ATOM 635 N N . PRO A 1 88 ? -7.647 5.151 14.611 1.00 85.50 88 PRO A N 1
ATOM 636 C CA . PRO A 1 88 ? -7.541 4.732 16.003 1.00 85.50 88 PRO A CA 1
ATOM 637 C C . PRO A 1 88 ? -6.074 4.529 16.395 1.00 85.50 88 PRO A C 1
ATOM 639 O O . PRO A 1 88 ? -5.310 3.937 15.631 1.00 85.50 88 PRO A O 1
ATOM 642 N N . SER A 1 89 ? -5.679 4.976 17.588 1.00 82.94 89 SER A N 1
ATOM 643 C CA . SER A 1 89 ? -4.284 4.927 18.063 1.00 82.94 89 SER A CA 1
ATOM 644 C C . SER A 1 89 ? -3.702 3.512 18.164 1.00 82.94 89 SER A C 1
ATOM 646 O O . SER A 1 89 ? -2.486 3.341 18.167 1.00 82.94 89 SER A O 1
ATOM 648 N N . SER A 1 90 ? -4.562 2.499 18.225 1.00 85.62 90 SER A N 1
ATOM 649 C CA . SER A 1 90 ? -4.225 1.073 18.224 1.00 85.62 90 SER A CA 1
ATOM 650 C C . SER A 1 90 ? -3.944 0.498 16.833 1.00 85.62 90 SER A C 1
ATOM 652 O O . SER A 1 90 ? -3.595 -0.677 16.730 1.00 85.62 90 SER A O 1
ATOM 654 N N . THR A 1 91 ? -4.132 1.282 15.767 1.00 89.50 91 THR A N 1
ATOM 655 C CA . THR A 1 91 ? -4.000 0.792 14.395 1.00 89.50 91 THR A CA 1
ATOM 656 C C . THR A 1 91 ? -2.550 0.433 14.098 1.00 89.50 91 THR A C 1
ATOM 658 O O . THR A 1 91 ? -1.660 1.280 14.163 1.00 89.50 91 THR A O 1
ATOM 661 N N . GLN A 1 92 ? -2.315 -0.822 13.727 1.00 91.19 92 GLN A N 1
ATOM 662 C CA . GLN A 1 92 ? -1.002 -1.348 13.367 1.00 91.19 92 GLN A CA 1
ATOM 663 C C . GLN A 1 92 ? -1.027 -1.890 11.942 1.00 91.19 92 GLN A C 1
ATOM 665 O O . GLN A 1 92 ? -1.955 -2.601 11.565 1.00 91.19 92 GLN A O 1
ATOM 670 N N . LEU A 1 93 ? 0.007 -1.577 11.159 1.00 91.94 93 LEU A N 1
ATOM 671 C CA . LEU A 1 93 ? 0.239 -2.185 9.851 1.00 91.94 93 LEU A CA 1
ATOM 672 C C . LEU A 1 93 ? 1.320 -3.257 9.968 1.00 91.94 93 LEU A C 1
ATOM 674 O O . LEU A 1 93 ? 2.478 -2.953 10.251 1.00 91.94 93 LEU A O 1
ATOM 678 N N . PHE A 1 94 ? 0.941 -4.495 9.683 1.00 93.88 94 PHE A N 1
ATOM 679 C CA . PHE A 1 94 ? 1.843 -5.618 9.480 1.00 93.88 94 PHE A CA 1
ATOM 680 C C . PHE A 1 94 ? 2.146 -5.706 7.987 1.00 93.88 94 PHE A C 1
ATOM 682 O O . PHE A 1 94 ? 1.345 -6.226 7.209 1.00 93.88 94 PHE A O 1
ATOM 689 N N . ALA A 1 95 ? 3.283 -5.131 7.601 1.00 92.81 95 ALA A N 1
ATOM 690 C CA . ALA A 1 95 ? 3.784 -5.150 6.236 1.00 92.81 95 ALA A CA 1
ATOM 691 C C . ALA A 1 95 ? 4.917 -6.176 6.118 1.00 92.81 95 ALA A C 1
ATOM 693 O O . ALA A 1 95 ? 5.975 -6.015 6.729 1.00 92.81 95 ALA A O 1
ATOM 694 N N . SER A 1 96 ? 4.704 -7.207 5.309 1.00 92.88 96 SER A N 1
ATOM 695 C CA . SER A 1 96 ? 5.754 -8.101 4.823 1.00 92.88 96 SER A CA 1
ATOM 696 C C . SER A 1 96 ? 5.614 -8.291 3.315 1.00 92.88 96 SER A C 1
ATOM 698 O O . SER A 1 96 ? 4.641 -7.843 2.709 1.00 92.88 96 SER A O 1
ATOM 700 N N . ASP A 1 97 ? 6.588 -8.952 2.697 1.00 94.31 97 ASP A N 1
ATOM 701 C CA . ASP A 1 97 ? 6.536 -9.245 1.266 1.00 94.31 97 ASP A CA 1
ATOM 702 C C . ASP A 1 97 ? 5.239 -10.015 0.938 1.00 94.31 97 ASP A C 1
ATOM 704 O O . ASP A 1 97 ? 4.935 -11.037 1.558 1.00 94.31 97 ASP A O 1
ATOM 708 N N . ASN A 1 98 ? 4.446 -9.473 0.009 1.00 92.00 98 ASN A N 1
ATOM 709 C CA . ASN A 1 98 ? 3.135 -9.970 -0.426 1.00 92.00 98 ASN A CA 1
ATOM 710 C C . ASN A 1 98 ? 2.041 -10.048 0.656 1.00 92.00 98 ASN A C 1
ATOM 712 O O . ASN A 1 98 ? 0.997 -10.656 0.423 1.00 92.00 98 ASN A O 1
ATOM 716 N N . ASN A 1 99 ? 2.229 -9.428 1.824 1.00 93.00 99 ASN A N 1
ATOM 717 C CA . ASN A 1 99 ? 1.214 -9.418 2.876 1.00 93.00 99 ASN A CA 1
ATOM 718 C C . ASN A 1 99 ? 1.118 -8.052 3.551 1.00 93.00 99 ASN A C 1
ATOM 720 O O . ASN A 1 99 ? 2.081 -7.524 4.107 1.00 93.00 99 ASN A O 1
ATOM 724 N N . CYS A 1 100 ? -0.094 -7.513 3.527 1.00 94.31 100 CYS A N 1
ATOM 725 C CA . CYS A 1 100 ? -0.440 -6.247 4.135 1.00 94.31 100 CYS A CA 1
ATOM 726 C C . CYS A 1 100 ? -1.685 -6.433 4.980 1.00 94.31 100 CYS A C 1
ATOM 728 O O . CYS A 1 100 ? -2.789 -6.572 4.458 1.00 94.31 100 CYS A O 1
ATOM 730 N N . THR A 1 101 ? -1.497 -6.453 6.295 1.00 94.88 101 THR A N 1
ATOM 731 C CA . THR A 1 101 ? -2.588 -6.643 7.248 1.00 94.88 101 THR A CA 1
ATOM 732 C C . THR A 1 101 ? -2.634 -5.473 8.216 1.00 94.88 101 THR A C 1
ATOM 734 O O . THR A 1 101 ? -1.644 -5.153 8.869 1.00 94.88 101 THR A O 1
ATOM 737 N N . LEU A 1 102 ? -3.792 -4.832 8.320 1.00 9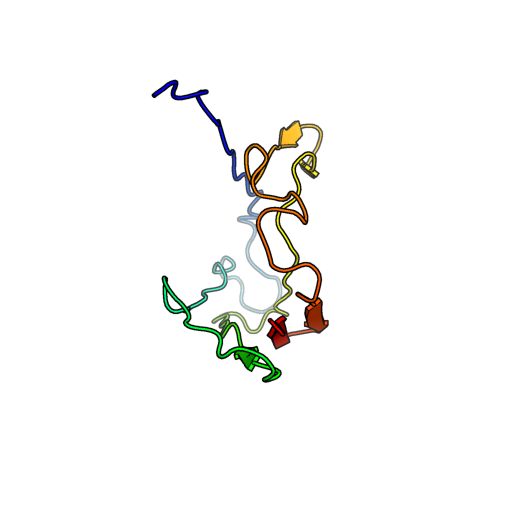2.38 102 LEU A N 1
ATOM 738 C CA . LEU A 1 102 ? -4.078 -3.838 9.344 1.00 92.38 102 LEU A CA 1
ATOM 739 C C . LEU A 1 102 ? -4.746 -4.530 10.530 1.00 92.38 102 LEU A C 1
ATOM 741 O O . LEU A 1 102 ? -5.711 -5.268 10.351 1.00 92.38 102 LEU A O 1
ATOM 745 N N . ILE A 1 103 ? -4.264 -4.270 11.740 1.00 92.75 103 ILE A N 1
ATOM 746 C CA . ILE A 1 103 ? -4.957 -4.651 12.972 1.00 92.75 103 ILE A CA 1
ATOM 747 C C . ILE A 1 103 ? -5.455 -3.378 13.639 1.00 92.75 103 ILE A C 1
ATOM 749 O O . ILE A 1 103 ? -4.679 -2.449 13.855 1.00 92.75 103 ILE A O 1
ATOM 753 N N . VAL A 1 104 ? -6.747 -3.341 13.957 1.00 91.75 104 VAL A N 1
ATOM 754 C CA . VAL A 1 104 ? -7.406 -2.214 14.629 1.00 91.75 104 VAL A CA 1
ATOM 755 C C . VAL A 1 104 ? -8.142 -2.723 15.862 1.00 91.75 104 VAL A C 1
ATOM 757 O O . VAL A 1 104 ? -8.813 -3.751 15.799 1.00 91.75 104 VAL A O 1
ATOM 760 N N . SER A 1 105 ? -8.046 -1.990 16.971 1.00 87.50 105 SER A N 1
ATOM 761 C CA . SER A 1 105 ? -8.809 -2.255 18.198 1.00 87.50 105 SER A CA 1
ATOM 762 C C . SER A 1 105 ? -9.400 -0.958 18.744 1.00 87.50 105 SER A C 1
ATOM 764 O O . SER A 1 105 ? -8.654 -0.028 19.043 1.00 87.50 105 SER A O 1
ATOM 766 N N . LEU A 1 106 ? -10.718 -0.877 18.891 1.00 85.94 106 LEU A N 1
ATOM 767 C CA . LEU A 1 106 ? -11.394 0.297 19.460 1.00 85.94 106 LEU A CA 1
ATOM 768 C C . LEU A 1 106 ? -11.672 0.133 20.952 1.00 85.94 106 LEU A C 1
ATOM 770 O O . LEU A 1 106 ? -12.054 -0.994 21.344 1.00 85.94 106 LEU A O 1
#

Radius of gyration: 16.98 Å; Cα contacts (8 Å, |Δi|>4): 167; chains: 1; bounding box: 33×38×45 Å

Foldseek 3Di:
DDPPPLDADDDDDADQQQDPPPRHGFDDKDWDDDPDDDDDAQDWDKDWTQIDGPVPDWDWDDQFACFDDDVNDTGGRQSPCSDCVVAPVQWDWDIDTRTTMIIDHD

Secondary structure (DSSP, 8-state):
----------------SPPTTTSSPPPPPEE---S-----TTS-EEEE--EE-TT-PPP------SSEEETTEEE-SSTTTTSTTTS-TT-EEEEETTEEEEEE--

Organism: NCBI:txid392033

pLDDT: mean 86.03, std 10.7, range [35.59, 94.88]

Solvent-accessible surface area (backbone atoms only — not comparable to full-atom values): 6907 Å² total; per-residue (Å²): 133,87,78,72,84,63,65,53,40,86,87,85,88,80,74,77,62,55,40,92,90,76,66,43,63,76,75,78,74,45,73,66,71,76,95,73,81,89,76,59,72,81,36,82,41,79,44,73,50,50,68,51,50,95,80,72,65,85,41,78,67,77,81,63,39,59,73,35,80,56,96,88,42,81,34,26,49,37,44,66,59,51,42,68,82,72,49,63,85,58,56,42,79,51,60,43,83,71,39,37,35,38,38,38,48,86

Sequence (106 aa):
MGGSSAQWLLAMYVNLAPRADNNLVNHSPTSSLSLVIYVPIAVNTSISVPMSDEDGDILRCRFAQSSKNMSGIIVNECSGGCSSTALPSSTQLFASDNNCTLIVSL

Mean predicted aligned error: 6.49 Å